Protein AF-A0A0F9CKY0-F1 (afdb_monomer)

Organism: NCBI:txid412755

Secondary structure (DSSP, 8-state):
----TT-EEETTEEEP-STTEEEE------SSS---EEEEEEETT-HHHHHHTTTSTTTT-EEEEEEEEEPSSSTT-EEEEEEEEEEEEEEEEEE-SSSS-EEEEEEEPTTTGGGG------HHHHHHHSTT--TTTTHHHHHT--------

Structure (mmCIF, N/CA/C/O backbone):
data_AF-A0A0F9CKY0-F1
#
_entry.id   AF-A0A0F9CKY0-F1
#
loop_
_atom_site.group_PDB
_atom_site.id
_atom_site.type_symbol
_atom_site.label_atom_id
_atom_site.label_alt_id
_atom_site.label_comp_id
_atom_site.label_asym_id
_atom_site.label_entity_id
_atom_site.label_seq_id
_atom_site.pdbx_PDB_ins_code
_atom_site.Cartn_x
_atom_site.Cartn_y
_atom_site.Cartn_z
_atom_site.occupancy
_atom_site.B_iso_or_equiv
_atom_site.auth_seq_id
_atom_site.auth_comp_id
_atom_site.auth_asym_id
_atom_site.auth_atom_id
_atom_site.pdbx_PDB_model_num
ATOM 1 N N . GLY A 1 1 ? 18.659 -15.506 -10.863 1.00 40.28 1 GLY A N 1
ATOM 2 C CA . GLY A 1 1 ? 18.272 -15.251 -12.260 1.00 40.28 1 GLY A CA 1
ATOM 3 C C . GLY A 1 1 ? 19.092 -14.075 -12.704 1.00 40.28 1 GLY A C 1
ATOM 4 O O . GLY A 1 1 ? 19.330 -13.220 -11.867 1.00 40.28 1 GLY A O 1
ATOM 5 N N . ASP A 1 2 ? 19.612 -14.133 -13.920 1.00 43.25 2 ASP A N 1
ATOM 6 C CA . ASP A 1 2 ? 20.544 -13.162 -14.500 1.00 43.25 2 ASP A CA 1
ATOM 7 C C . ASP A 1 2 ? 20.012 -11.727 -14.338 1.00 43.25 2 ASP A C 1
ATOM 9 O O . ASP A 1 2 ? 18.900 -11.450 -14.783 1.00 43.25 2 ASP A O 1
ATOM 13 N N . LEU A 1 3 ? 20.757 -10.875 -13.627 1.00 45.19 3 LEU A N 1
ATOM 14 C CA . LEU A 1 3 ? 20.408 -9.468 -13.428 1.00 45.19 3 LEU A CA 1
ATOM 15 C C . LEU A 1 3 ? 20.676 -8.745 -14.747 1.00 45.19 3 LEU A C 1
ATOM 17 O O . LEU A 1 3 ? 21.813 -8.685 -15.218 1.00 45.19 3 LEU A O 1
ATOM 21 N N . THR A 1 4 ? 19.625 -8.237 -15.370 1.00 54.00 4 THR A N 1
ATOM 22 C CA . THR A 1 4 ? 19.723 -7.405 -16.568 1.00 54.00 4 THR A CA 1
ATOM 23 C C . THR A 1 4 ? 20.107 -5.976 -16.180 1.00 54.00 4 THR A C 1
ATOM 25 O O . THR A 1 4 ? 19.994 -5.581 -15.024 1.00 54.00 4 THR A O 1
ATOM 28 N N . ALA A 1 5 ? 20.579 -5.173 -17.140 1.00 51.56 5 ALA A N 1
ATOM 29 C CA . ALA A 1 5 ? 21.034 -3.797 -16.893 1.00 51.56 5 ALA A CA 1
ATOM 30 C C . ALA A 1 5 ? 19.945 -2.851 -16.337 1.00 51.56 5 ALA A C 1
ATOM 32 O O . ALA A 1 5 ? 20.267 -1.743 -15.907 1.00 51.56 5 ALA A O 1
ATOM 33 N N . ASP A 1 6 ? 18.687 -3.293 -16.358 1.00 57.72 6 ASP A N 1
ATOM 34 C CA . ASP A 1 6 ? 17.525 -2.561 -15.865 1.00 57.72 6 ASP A CA 1
ATOM 35 C C . ASP A 1 6 ? 17.108 -3.002 -14.448 1.00 57.72 6 ASP A C 1
ATOM 37 O O . ASP A 1 6 ? 16.267 -2.354 -13.825 1.00 57.72 6 ASP A O 1
ATOM 41 N N . ASP A 1 7 ? 17.705 -4.069 -13.909 1.00 64.12 7 ASP A N 1
ATOM 42 C CA . ASP A 1 7 ? 17.428 -4.537 -12.553 1.0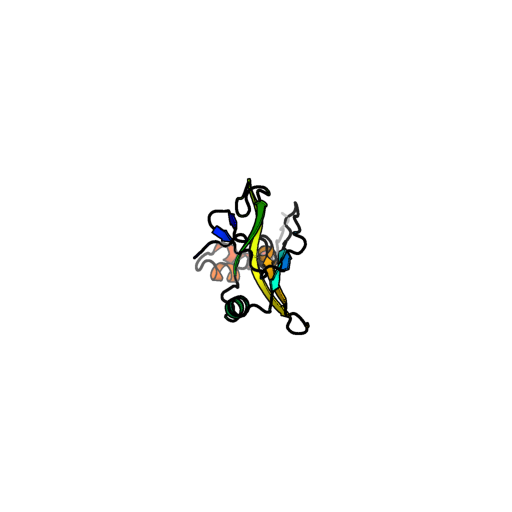0 64.12 7 ASP A CA 1
ATOM 43 C C . ASP A 1 7 ? 18.220 -3.720 -11.519 1.00 64.12 7 ASP A C 1
ATOM 45 O O . ASP A 1 7 ? 19.361 -3.309 -11.746 1.00 64.12 7 ASP A O 1
ATOM 49 N N . ALA A 1 8 ? 17.605 -3.476 -10.363 1.00 63.94 8 ALA A N 1
ATOM 50 C CA . ALA A 1 8 ? 18.223 -2.749 -9.260 1.00 63.94 8 ALA A CA 1
ATOM 51 C C . ALA A 1 8 ? 18.204 -3.594 -7.988 1.00 63.94 8 ALA A C 1
ATOM 53 O O . ALA A 1 8 ? 17.147 -4.064 -7.566 1.00 63.94 8 ALA A O 1
ATOM 54 N N . ASP A 1 9 ? 19.350 -3.734 -7.332 1.00 69.81 9 ASP A N 1
ATOM 55 C CA . ASP A 1 9 ? 19.400 -4.273 -5.979 1.00 69.81 9 ASP A CA 1
ATOM 56 C C . ASP A 1 9 ? 19.203 -3.115 -4.997 1.00 69.81 9 ASP A C 1
ATOM 58 O O . ASP A 1 9 ? 19.982 -2.177 -4.949 1.00 69.81 9 ASP A O 1
ATOM 62 N N . ALA A 1 10 ? 18.109 -3.121 -4.238 1.00 65.56 10 ALA A N 1
ATOM 63 C CA . ALA A 1 10 ? 17.822 -2.067 -3.269 1.00 65.56 10 ALA A CA 1
ATOM 64 C C . ALA A 1 10 ? 16.992 -2.608 -2.10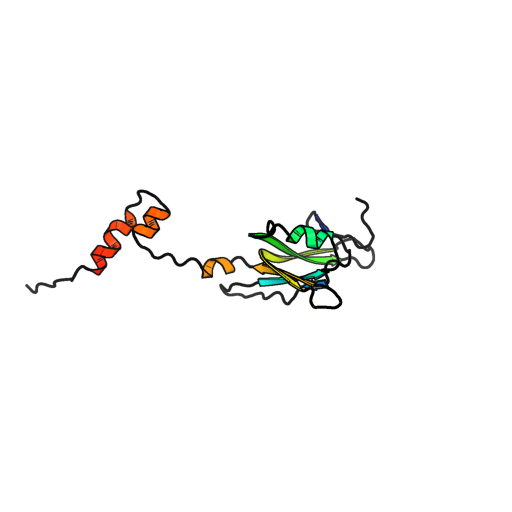5 1.00 65.56 10 ALA A C 1
ATOM 66 O O . ALA A 1 10 ? 16.087 -3.426 -2.280 1.00 65.56 10 ALA A O 1
ATOM 67 N N . ALA A 1 11 ? 17.279 -2.134 -0.887 1.00 68.56 11 ALA A N 1
ATOM 68 C CA . ALA A 1 11 ? 16.605 -2.584 0.337 1.00 68.56 11 ALA A CA 1
ATOM 69 C C . ALA A 1 11 ? 16.631 -4.122 0.524 1.00 68.56 11 ALA A C 1
ATOM 71 O O . ALA A 1 11 ? 15.645 -4.719 0.964 1.00 68.56 11 ALA A O 1
ATOM 72 N N . SER A 1 12 ? 17.759 -4.755 0.169 1.00 76.38 12 SER A N 1
ATOM 73 C CA . SER A 1 12 ? 17.962 -6.216 0.196 1.00 76.38 12 SER A CA 1
ATOM 74 C C . SER A 1 12 ? 16.972 -7.011 -0.668 1.00 76.38 12 SER A C 1
ATOM 76 O O . SER A 1 12 ? 16.695 -8.176 -0.384 1.00 76.38 12 SER A O 1
ATOM 78 N N . GLN A 1 13 ? 16.432 -6.381 -1.710 1.00 76.62 13 GLN A N 1
ATOM 79 C CA . GLN A 1 13 ? 15.566 -6.993 -2.711 1.00 76.62 13 GLN A CA 1
ATOM 80 C C . GLN A 1 13 ? 16.072 -6.643 -4.107 1.00 76.62 13 GLN A C 1
ATOM 82 O O . GLN A 1 13 ? 16.584 -5.547 -4.321 1.00 76.62 13 GLN A O 1
ATOM 87 N N . THR A 1 14 ? 15.882 -7.562 -5.048 1.00 78.12 14 THR A N 1
ATOM 88 C CA . THR A 1 14 ? 16.106 -7.306 -6.471 1.00 78.12 14 THR A CA 1
ATOM 89 C C . THR A 1 14 ? 14.805 -6.812 -7.088 1.00 78.12 14 THR A C 1
ATOM 91 O O . THR A 1 14 ? 13.772 -7.484 -7.017 1.00 78.12 14 THR A O 1
ATOM 94 N N . TRP A 1 15 ? 14.860 -5.632 -7.687 1.00 77.88 15 TRP A N 1
ATOM 95 C CA . TRP A 1 15 ? 13.755 -4.971 -8.360 1.00 77.88 15 TRP A CA 1
ATOM 96 C C . TRP A 1 15 ? 13.930 -5.135 -9.855 1.00 77.88 15 TRP A C 1
ATOM 98 O O . TRP A 1 15 ? 14.979 -4.787 -10.389 1.00 77.88 15 TRP A O 1
ATOM 108 N N . SER A 1 16 ? 12.899 -5.653 -10.518 1.00 77.88 16 SER A N 1
ATOM 109 C CA . SER A 1 16 ? 12.933 -5.778 -11.968 1.00 77.88 16 SER A CA 1
ATOM 110 C C . SER A 1 16 ? 12.589 -4.453 -12.636 1.00 77.88 16 SER A C 1
ATOM 112 O O . SER A 1 16 ? 11.556 -3.856 -12.318 1.00 77.88 16 SER A O 1
ATOM 114 N N . GLY A 1 17 ? 13.439 -4.023 -13.567 1.00 70.75 17 GLY A N 1
ATOM 115 C CA . GLY A 1 17 ? 13.204 -2.853 -14.417 1.00 70.75 17 GLY A CA 1
ATOM 116 C C . GLY A 1 17 ? 12.296 -3.119 -15.615 1.00 70.75 17 GLY A C 1
ATOM 117 O O . GLY A 1 17 ? 12.107 -2.227 -16.444 1.00 70.75 17 GLY A O 1
ATOM 118 N N . ASP A 1 18 ? 11.716 -4.319 -15.721 1.00 69.69 18 ASP A N 1
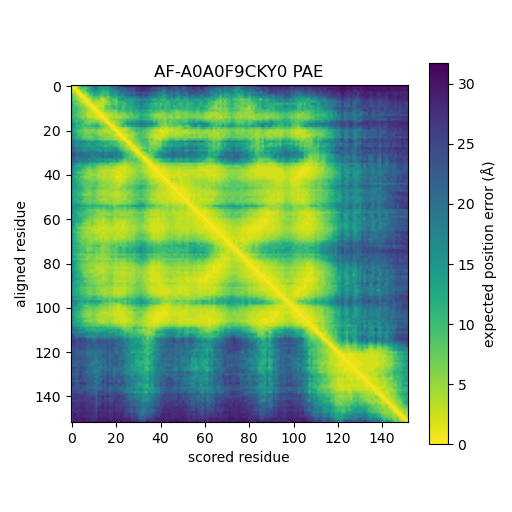ATOM 119 C CA . ASP A 1 18 ? 10.733 -4.622 -16.754 1.00 69.69 18 ASP A CA 1
ATOM 120 C C . ASP A 1 18 ? 9.592 -3.597 -16.693 1.00 69.69 18 ASP A C 1
ATOM 122 O O . ASP A 1 18 ? 9.151 -3.209 -15.608 1.00 69.69 18 ASP A O 1
ATOM 126 N N . ALA A 1 19 ? 9.083 -3.175 -17.861 1.00 65.75 19 ALA A N 1
ATOM 127 C CA . ALA A 1 19 ? 8.066 -2.125 -18.073 1.00 65.75 19 ALA A CA 1
ATOM 128 C C . ALA A 1 19 ? 6.660 -2.430 -17.490 1.00 65.75 19 ALA A C 1
ATOM 130 O O . ALA A 1 19 ? 5.619 -2.044 -18.024 1.00 65.75 19 ALA A O 1
ATOM 131 N N . ARG A 1 20 ? 6.634 -3.167 -16.388 1.00 82.00 20 ARG A N 1
ATOM 132 C CA . ARG A 1 20 ? 5.521 -3.519 -15.525 1.00 82.00 20 ARG A CA 1
ATOM 133 C C . ARG A 1 20 ? 5.057 -2.350 -14.676 1.00 82.00 20 ARG A C 1
ATOM 135 O O . ARG A 1 20 ? 3.858 -2.243 -14.462 1.00 82.00 20 ARG A O 1
ATOM 142 N N . LEU A 1 21 ? 5.961 -1.489 -14.208 1.00 85.19 21 LEU A N 1
ATOM 143 C CA . LEU A 1 21 ? 5.602 -0.275 -13.475 1.00 85.19 21 LEU A CA 1
ATOM 144 C C . LEU A 1 21 ? 5.377 0.873 -14.463 1.00 85.19 21 LEU A C 1
ATOM 146 O O . LEU A 1 21 ? 6.303 1.310 -15.138 1.00 85.19 21 LEU A O 1
ATOM 150 N N . LEU A 1 22 ? 4.144 1.371 -14.535 1.00 86.69 22 LEU A N 1
ATOM 151 C CA . LEU A 1 22 ? 3.772 2.491 -15.403 1.00 86.69 22 LEU A CA 1
ATOM 152 C C . LEU A 1 22 ? 3.816 3.831 -14.670 1.00 86.69 22 LEU A C 1
ATOM 154 O O . LEU A 1 22 ? 4.020 4.874 -15.289 1.00 86.69 22 LEU A O 1
ATOM 158 N N . GLY A 1 23 ? 3.628 3.813 -13.353 1.00 85.12 23 GLY A N 1
ATOM 159 C CA . GLY A 1 23 ? 3.731 5.009 -12.538 1.00 85.12 23 GLY A CA 1
ATOM 160 C C . GLY A 1 23 ? 3.287 4.795 -11.103 1.00 85.12 23 GLY A C 1
ATOM 161 O O . GLY A 1 23 ? 2.726 3.764 -10.737 1.00 85.12 23 GLY A O 1
ATOM 162 N N . VAL A 1 24 ? 3.532 5.815 -10.294 1.00 83.62 24 VAL A N 1
ATOM 163 C CA . VAL A 1 24 ? 3.004 5.940 -8.940 1.00 83.62 24 VAL A CA 1
ATOM 164 C C . VAL A 1 24 ? 2.294 7.285 -8.898 1.00 83.62 24 VAL A C 1
ATOM 166 O O . VAL A 1 24 ? 2.877 8.301 -9.282 1.00 83.62 24 VAL A O 1
ATOM 169 N N . ASP A 1 25 ? 1.022 7.283 -8.513 1.00 81.62 25 ASP A N 1
ATOM 170 C CA . ASP A 1 25 ? 0.264 8.517 -8.332 1.00 81.62 25 ASP A CA 1
ATOM 171 C C . ASP A 1 25 ? 0.748 9.262 -7.079 1.00 81.62 25 ASP A C 1
ATOM 173 O O . ASP A 1 25 ? 1.529 8.743 -6.276 1.00 81.62 25 ASP A O 1
ATOM 177 N N . ARG A 1 26 ? 0.308 10.510 -6.914 1.00 65.19 26 ARG A N 1
ATOM 178 C CA . ARG A 1 26 ? 0.797 11.408 -5.872 1.00 65.19 26 ARG A CA 1
ATOM 179 C C . ARG A 1 26 ? 0.698 10.762 -4.489 1.00 65.19 26 ARG A C 1
ATOM 181 O O . ARG A 1 26 ? -0.381 10.461 -3.989 1.00 65.19 26 ARG A O 1
ATOM 188 N N . LEU A 1 27 ? 1.855 10.607 -3.856 1.00 69.44 27 LEU A N 1
ATOM 189 C CA . LEU A 1 27 ? 1.971 10.125 -2.488 1.00 69.44 27 LEU A CA 1
ATOM 190 C C . LEU A 1 27 ? 1.611 11.281 -1.552 1.00 69.44 27 LEU A C 1
ATOM 192 O O . LEU A 1 27 ? 2.381 12.228 -1.391 1.00 69.44 27 LEU A O 1
ATOM 196 N N . GLU A 1 28 ? 0.405 11.243 -0.990 1.00 64.62 28 GLU A N 1
ATOM 197 C CA . GLU A 1 28 ? -0.039 12.250 -0.029 1.00 64.62 28 GLU A CA 1
ATOM 198 C C . GLU A 1 28 ? 0.563 11.969 1.351 1.00 64.62 28 GLU A C 1
ATOM 200 O O . GLU A 1 28 ? 0.177 11.026 2.043 1.00 64.62 28 GLU A O 1
ATOM 205 N N . GLU A 1 29 ? 1.499 12.818 1.774 1.00 59.09 29 GLU A N 1
ATOM 206 C CA . GLU A 1 29 ? 2.027 12.827 3.135 1.00 59.09 29 GLU A CA 1
ATOM 207 C C . GLU A 1 29 ? 1.277 13.884 3.955 1.00 59.09 29 GLU A C 1
ATOM 209 O O . GLU A 1 29 ? 1.231 15.064 3.603 1.00 59.09 29 GLU A O 1
ATOM 214 N N . THR A 1 30 ? 0.626 13.465 5.041 1.00 62.12 30 THR A N 1
ATOM 215 C CA . THR A 1 30 ? -0.139 14.360 5.917 1.00 62.12 30 THR A CA 1
ATOM 216 C C . THR A 1 30 ? 0.425 14.309 7.332 1.00 62.12 30 THR A C 1
ATOM 218 O O . THR A 1 30 ? 0.616 13.238 7.893 1.00 62.12 30 THR A O 1
ATOM 221 N N . ILE A 1 31 ? 0.632 15.481 7.938 1.00 58.62 31 ILE A N 1
ATOM 222 C CA . ILE A 1 31 ? 1.180 15.647 9.302 1.00 58.62 31 ILE A CA 1
ATOM 223 C C . ILE A 1 31 ? 0.117 15.347 10.393 1.00 58.62 31 ILE A C 1
ATOM 225 O O . ILE A 1 31 ? 0.401 15.337 11.587 1.00 58.62 31 ILE A O 1
ATOM 229 N N . GLY A 1 32 ? -1.135 15.089 10.001 1.00 59.97 32 GLY A N 1
ATOM 230 C CA . GLY A 1 32 ? -2.247 14.748 10.895 1.00 59.97 32 GLY A CA 1
ATOM 231 C C . GLY A 1 32 ? -2.689 13.286 10.797 1.00 59.97 32 GLY A C 1
ATOM 232 O O . GLY A 1 32 ? -2.377 12.593 9.835 1.00 59.97 32 GLY A O 1
ATOM 233 N N . VAL A 1 33 ? -3.490 12.836 11.771 1.00 61.31 33 VAL A N 1
ATOM 234 C CA . VAL A 1 33 ? -4.165 11.525 11.756 1.00 61.31 33 VAL A CA 1
ATOM 235 C C . VAL A 1 33 ? -5.218 11.519 10.644 1.00 61.31 33 VAL A C 1
ATOM 237 O O . VAL A 1 33 ? -6.392 11.820 10.860 1.00 61.31 33 VAL A O 1
ATOM 240 N N . ARG A 1 34 ? -4.784 11.239 9.418 1.00 64.25 34 ARG A N 1
ATOM 241 C CA . ARG A 1 34 ? -5.640 11.033 8.253 1.00 64.25 34 ARG A CA 1
ATOM 242 C C . ARG A 1 34 ? -5.224 9.752 7.562 1.00 64.25 34 ARG A C 1
ATOM 244 O O . ARG A 1 34 ? -4.046 9.421 7.492 1.00 64.25 34 ARG A O 1
ATOM 251 N N . ALA A 1 35 ? -6.215 9.040 7.050 1.00 67.88 35 ALA A N 1
ATOM 252 C CA . ALA A 1 35 ? -5.959 7.920 6.173 1.00 67.88 35 ALA A CA 1
ATOM 253 C C . ALA A 1 35 ? -5.382 8.441 4.857 1.00 67.88 35 ALA A C 1
ATOM 255 O O . ALA A 1 35 ? -6.054 9.181 4.140 1.00 67.88 35 ALA A O 1
ATOM 256 N N . THR A 1 36 ? -4.145 8.058 4.581 1.00 83.00 36 THR A N 1
ATOM 257 C CA . THR A 1 36 ? -3.461 8.289 3.314 1.00 83.00 36 THR A CA 1
ATOM 258 C C . THR A 1 36 ? -3.492 7.009 2.487 1.00 83.00 36 THR A C 1
ATOM 260 O O . THR A 1 36 ? -3.673 5.909 3.021 1.00 83.00 36 THR A O 1
ATOM 263 N N . SER A 1 37 ? -3.318 7.145 1.179 1.00 85.56 37 SER A N 1
ATOM 264 C CA . SER A 1 37 ? -3.174 6.015 0.269 1.00 85.56 37 SER A CA 1
ATOM 265 C C . SER A 1 37 ? -2.145 6.330 -0.802 1.00 85.56 37 SER A C 1
ATOM 267 O O . SER A 1 37 ? -1.963 7.488 -1.173 1.00 85.56 37 SER A O 1
ATOM 269 N N . ALA A 1 38 ? -1.505 5.288 -1.311 1.00 88.25 38 ALA A N 1
ATOM 270 C CA . ALA A 1 38 ? -0.667 5.345 -2.495 1.00 88.25 38 ALA A CA 1
ATOM 271 C C . ALA A 1 38 ? -1.318 4.525 -3.606 1.00 88.25 38 ALA A C 1
ATOM 273 O O . ALA A 1 38 ? -1.747 3.398 -3.355 1.00 88.25 38 ALA A O 1
ATOM 274 N N . THR A 1 39 ? -1.355 5.063 -4.824 1.00 90.50 39 THR A N 1
ATOM 275 C CA . THR A 1 39 ? -1.828 4.329 -6.002 1.00 90.50 39 THR A CA 1
ATOM 276 C C . THR A 1 39 ? -0.646 4.006 -6.904 1.00 90.50 39 THR A C 1
ATOM 278 O O . THR A 1 39 ? 0.100 4.896 -7.304 1.00 90.50 39 THR A O 1
ATOM 281 N N . VAL A 1 40 ? -0.471 2.729 -7.222 1.00 90.69 40 VAL A N 1
ATOM 282 C CA . VAL A 1 40 ? 0.557 2.224 -8.133 1.00 90.69 40 VAL A CA 1
ATOM 283 C C . VAL A 1 40 ? -0.127 1.748 -9.407 1.00 90.69 40 VAL A C 1
ATOM 285 O O . VAL A 1 40 ? -1.109 1.010 -9.358 1.00 90.69 40 VAL A O 1
ATOM 288 N N . LEU A 1 41 ? 0.395 2.185 -10.547 1.00 90.94 41 LEU A N 1
ATOM 289 C CA . LEU A 1 41 ? -0.097 1.848 -11.873 1.00 90.94 41 LEU A CA 1
ATOM 290 C C . LEU A 1 41 ? 0.836 0.818 -12.497 1.00 90.94 41 LEU A C 1
ATOM 292 O O . LEU A 1 41 ? 2.022 1.085 -12.699 1.00 90.94 41 LEU A O 1
ATOM 296 N N . LEU A 1 42 ? 0.292 -0.351 -12.810 1.00 90.44 42 LEU A N 1
ATOM 297 C CA . LEU A 1 42 ? 1.012 -1.464 -13.405 1.00 90.44 42 LEU A CA 1
ATOM 298 C C . LEU A 1 42 ? 0.463 -1.797 -14.793 1.00 90.44 42 LEU A C 1
ATOM 300 O O . LEU A 1 42 ? -0.710 -1.573 -15.098 1.00 90.44 42 LEU A O 1
ATOM 304 N N . SER A 1 43 ? 1.313 -2.364 -15.643 1.00 89.81 43 SER A N 1
ATOM 305 C CA . SER A 1 43 ? 0.915 -2.812 -16.973 1.00 89.81 43 SER A CA 1
ATOM 306 C C . SER A 1 43 ? -0.028 -4.009 -16.888 1.00 89.81 43 SER A C 1
ATOM 308 O O . SER A 1 43 ? 0.339 -5.069 -16.383 1.00 89.81 43 SER A O 1
ATOM 310 N N . GLY A 1 44 ? -1.231 -3.862 -17.443 1.00 87.00 44 GLY A N 1
ATOM 311 C CA . GLY A 1 44 ? -2.206 -4.945 -17.543 1.00 87.00 44 GLY A CA 1
ATOM 312 C C . GLY A 1 44 ? -1.962 -5.895 -18.718 1.00 87.00 44 GLY A C 1
ATOM 313 O O . GLY A 1 44 ? -2.726 -6.841 -18.887 1.00 87.00 44 GLY A O 1
ATOM 314 N N . THR A 1 45 ? -0.929 -5.673 -19.542 1.00 88.25 45 THR A N 1
ATOM 315 C CA . THR A 1 45 ? -0.552 -6.612 -20.617 1.00 88.25 45 THR A CA 1
ATOM 316 C C . THR A 1 45 ? 0.297 -7.778 -20.113 1.00 88.25 45 THR A C 1
ATOM 318 O O . THR A 1 45 ? 0.459 -8.764 -20.829 1.00 88.25 45 THR A O 1
ATOM 321 N N . ASP A 1 46 ? 0.866 -7.677 -18.909 1.00 85.50 46 ASP A N 1
ATOM 322 C CA . ASP A 1 46 ? 1.705 -8.726 -18.332 1.00 85.50 46 ASP A CA 1
ATOM 323 C C . ASP A 1 46 ? 0.843 -9.846 -17.723 1.00 85.50 46 ASP A C 1
ATOM 325 O O . ASP A 1 46 ? 0.098 -9.645 -16.760 1.00 85.50 46 ASP A O 1
ATOM 329 N N . ALA A 1 47 ? 0.950 -11.050 -18.289 1.00 85.00 47 ALA A N 1
ATOM 330 C CA . ALA A 1 47 ? 0.173 -12.210 -17.858 1.00 85.00 47 ALA A CA 1
ATOM 331 C C . ALA A 1 47 ? 0.540 -12.701 -16.445 1.00 85.00 47 ALA A C 1
ATOM 333 O O . ALA A 1 47 ? -0.322 -13.233 -15.747 1.00 85.00 47 ALA A O 1
ATOM 334 N N . THR A 1 48 ? 1.788 -12.500 -16.009 1.00 85.50 48 THR A N 1
ATOM 335 C CA . THR A 1 48 ? 2.265 -12.900 -14.676 1.00 85.50 48 THR A CA 1
ATOM 336 C C . THR A 1 48 ? 1.661 -11.998 -13.608 1.00 85.50 48 THR A C 1
ATOM 338 O O . THR A 1 48 ? 1.151 -12.491 -12.605 1.00 85.50 48 THR A O 1
ATOM 341 N N . LEU A 1 49 ? 1.659 -10.681 -13.846 1.00 83.56 49 LEU A N 1
ATOM 342 C CA . LEU A 1 49 ? 1.010 -9.727 -12.947 1.00 83.56 49 LEU A CA 1
ATOM 343 C C . LEU A 1 49 ? -0.491 -9.972 -12.864 1.00 83.56 49 LEU A C 1
ATOM 345 O O . LEU A 1 49 ? -1.031 -10.043 -11.767 1.00 83.56 49 LEU A O 1
ATOM 349 N N . ARG A 1 50 ? -1.165 -10.165 -14.003 1.00 85.25 50 ARG A N 1
ATOM 350 C CA . ARG A 1 50 ? -2.595 -10.498 -14.005 1.00 85.25 50 ARG A CA 1
ATOM 351 C C . ARG A 1 50 ? -2.888 -11.738 -13.171 1.00 85.25 50 ARG A C 1
ATOM 353 O O . ARG A 1 50 ? -3.814 -11.710 -12.370 1.00 85.25 50 ARG A O 1
ATOM 360 N N . ALA A 1 51 ? -2.097 -12.798 -13.344 1.00 86.81 51 ALA A N 1
ATOM 361 C CA . ALA A 1 51 ? -2.270 -14.029 -12.585 1.00 86.81 51 ALA A CA 1
ATOM 362 C C . ALA A 1 51 ? -2.107 -13.808 -11.074 1.00 86.81 51 ALA A C 1
ATOM 364 O O . ALA A 1 51 ? -2.892 -14.342 -10.299 1.00 86.81 51 ALA A O 1
ATOM 365 N N . ALA A 1 52 ? -1.157 -12.964 -10.658 1.00 85.69 52 ALA A N 1
ATOM 366 C CA . ALA A 1 52 ? -0.937 -12.636 -9.248 1.00 85.69 52 ALA A CA 1
ATOM 367 C C . ALA A 1 52 ? -2.125 -11.912 -8.581 1.00 85.69 52 ALA A C 1
ATOM 369 O O . ALA A 1 52 ? -2.263 -11.969 -7.361 1.00 85.69 52 ALA A O 1
ATOM 370 N N . PHE A 1 53 ? -2.987 -11.247 -9.359 1.00 85.88 53 PHE A N 1
ATOM 371 C CA . PHE A 1 53 ? -4.162 -10.537 -8.844 1.00 85.88 53 PHE A CA 1
ATOM 372 C C . PHE A 1 53 ? -5.485 -11.312 -8.990 1.00 85.88 53 PHE A C 1
ATOM 374 O O . PHE A 1 53 ? -6.516 -10.799 -8.561 1.00 85.88 53 PHE A O 1
ATOM 381 N N . LEU A 1 54 ? -5.480 -12.533 -9.548 1.00 85.31 54 LEU A N 1
ATOM 382 C CA . LEU A 1 54 ? -6.699 -13.337 -9.753 1.00 85.31 54 LEU A CA 1
ATOM 383 C C . LEU A 1 54 ? -7.308 -13.865 -8.450 1.00 85.31 54 LEU A C 1
ATOM 385 O O . LEU A 1 54 ? -8.526 -13.838 -8.296 1.00 85.31 54 LEU A O 1
ATOM 389 N N . ASP A 1 55 ? -6.469 -14.335 -7.528 1.00 85.19 55 ASP A N 1
ATOM 390 C CA . ASP A 1 55 ? -6.920 -15.127 -6.377 1.00 85.19 55 ASP A CA 1
ATOM 391 C C . ASP A 1 55 ? -7.134 -14.292 -5.101 1.00 85.19 55 ASP A C 1
ATOM 393 O O . ASP A 1 55 ? -7.285 -14.844 -4.019 1.00 85.19 55 ASP A O 1
ATOM 397 N N . ASP A 1 56 ? -7.166 -12.956 -5.202 1.00 82.88 56 ASP A N 1
ATOM 398 C CA . ASP A 1 56 ? -7.384 -12.023 -4.076 1.00 82.88 56 ASP A CA 1
ATOM 399 C C . ASP A 1 56 ? -6.403 -12.147 -2.880 1.00 82.88 56 ASP A C 1
ATOM 401 O O . ASP A 1 56 ? -6.491 -11.363 -1.932 1.00 82.88 56 ASP A O 1
ATOM 405 N N . ASP A 1 57 ? -5.409 -13.040 -2.944 1.00 86.44 57 ASP A N 1
ATOM 406 C CA . ASP A 1 57 ? -4.375 -13.280 -1.919 1.00 86.44 57 ASP A CA 1
ATOM 407 C C . ASP A 1 57 ? -3.512 -12.045 -1.606 1.00 86.44 57 ASP A C 1
ATOM 409 O O . ASP A 1 57 ? -2.845 -11.959 -0.569 1.00 86.44 57 ASP A O 1
ATOM 413 N N . TRP A 1 58 ? -3.534 -11.061 -2.503 1.00 87.31 58 TRP A N 1
ATOM 414 C CA . TRP A 1 58 ? -2.882 -9.770 -2.341 1.00 87.31 58 TRP A CA 1
ATOM 415 C C . TRP A 1 58 ? -3.553 -8.894 -1.268 1.00 87.31 58 TRP A C 1
ATOM 417 O O . TRP A 1 58 ? -2.901 -8.008 -0.714 1.00 87.31 58 TRP A O 1
ATOM 427 N N . LYS A 1 59 ? -4.830 -9.117 -0.931 1.00 89.00 59 LYS A N 1
ATOM 428 C CA . LYS A 1 59 ? -5.554 -8.290 0.049 1.00 89.00 59 LYS A CA 1
ATOM 429 C C . LYS A 1 59 ? -4.920 -8.386 1.434 1.00 89.00 59 LYS A C 1
ATOM 431 O O . LYS A 1 59 ? -4.648 -9.466 1.948 1.00 89.00 59 LYS A O 1
ATOM 436 N N . GLY A 1 60 ? -4.686 -7.233 2.059 1.00 86.94 60 GLY A N 1
ATOM 437 C CA . GLY A 1 60 ? -4.081 -7.137 3.389 1.00 86.94 60 GLY A CA 1
ATOM 438 C C . GLY A 1 60 ? -2.570 -7.394 3.432 1.00 86.94 60 GLY A C 1
ATOM 439 O O . GLY A 1 60 ? -1.963 -7.218 4.489 1.00 86.94 60 GLY A O 1
ATOM 440 N N . GLN A 1 61 ? -1.938 -7.754 2.310 1.00 89.69 61 GLN A N 1
ATOM 441 C CA . GLN A 1 61 ? -0.484 -7.899 2.241 1.00 89.69 61 GLN A CA 1
ATOM 442 C C . GLN A 1 61 ? 0.208 -6.542 2.385 1.00 89.69 61 GLN A C 1
ATOM 444 O O . GLN A 1 61 ? -0.337 -5.498 2.020 1.00 89.69 61 GLN A O 1
ATOM 449 N N . ALA A 1 62 ? 1.435 -6.541 2.904 1.00 89.81 62 ALA A N 1
ATOM 450 C CA . ALA A 1 62 ? 2.201 -5.312 3.072 1.00 89.81 62 ALA A CA 1
ATOM 451 C C . ALA A 1 62 ? 2.598 -4.715 1.708 1.00 89.81 62 ALA A C 1
ATOM 453 O O . ALA A 1 62 ? 3.291 -5.357 0.923 1.00 89.81 62 ALA A O 1
ATOM 454 N N . GLY A 1 63 ? 2.215 -3.463 1.461 1.00 89.12 63 GLY A N 1
ATOM 455 C CA . GLY A 1 63 ? 2.638 -2.677 0.303 1.00 89.12 63 GLY A CA 1
ATOM 456 C C . GLY A 1 63 ? 3.686 -1.639 0.702 1.00 89.12 63 GLY A C 1
ATOM 457 O O . GLY A 1 63 ? 3.535 -0.953 1.715 1.00 89.12 63 GLY A O 1
ATOM 458 N N . ARG A 1 64 ? 4.764 -1.520 -0.082 1.00 88.06 64 ARG A N 1
ATOM 459 C CA . ARG A 1 64 ? 5.851 -0.557 0.162 1.00 88.06 64 ARG A CA 1
ATOM 460 C C . ARG A 1 64 ? 6.261 0.113 -1.137 1.00 88.06 64 ARG A C 1
ATOM 462 O O . ARG A 1 64 ? 6.456 -0.570 -2.136 1.00 88.06 64 ARG A O 1
ATOM 469 N N . VAL A 1 65 ? 6.443 1.427 -1.093 1.00 87.69 65 VAL A N 1
ATOM 470 C CA . VAL A 1 65 ? 6.987 2.209 -2.205 1.00 87.69 65 VAL A CA 1
ATOM 471 C C . VAL A 1 65 ? 8.343 2.746 -1.782 1.00 87.69 65 VAL A C 1
ATOM 473 O O . VAL A 1 65 ? 8.458 3.434 -0.765 1.00 87.69 65 VAL A O 1
ATOM 476 N N . TRP A 1 66 ? 9.360 2.424 -2.571 1.00 87.19 66 TRP A N 1
ATOM 477 C CA . TRP A 1 66 ? 10.729 2.877 -2.372 1.00 87.19 66 TRP A CA 1
ATOM 478 C C . TRP A 1 66 ? 11.135 3.798 -3.513 1.00 87.19 66 TRP A C 1
ATOM 480 O O . TRP A 1 66 ? 10.722 3.606 -4.654 1.00 87.19 66 TRP A O 1
ATOM 490 N N . ILE A 1 67 ? 11.959 4.789 -3.195 1.00 85.44 67 ILE A N 1
ATOM 491 C CA . ILE A 1 67 ? 12.642 5.627 -4.174 1.00 85.44 67 ILE A CA 1
ATOM 492 C C . ILE A 1 67 ? 14.131 5.348 -4.013 1.00 85.44 67 ILE A C 1
ATOM 494 O O . ILE A 1 67 ? 14.688 5.531 -2.929 1.00 85.44 67 ILE A O 1
ATOM 498 N N . ALA A 1 68 ? 14.762 4.890 -5.089 1.00 85.62 68 ALA A N 1
ATOM 499 C CA . ALA A 1 68 ? 16.198 4.669 -5.151 1.00 85.62 68 ALA A CA 1
ATOM 500 C C . ALA A 1 68 ? 16.861 5.774 -5.980 1.00 85.62 68 ALA A C 1
ATOM 502 O O . ALA A 1 68 ? 16.376 6.153 -7.047 1.00 85.62 68 ALA A O 1
ATOM 503 N N . LEU A 1 69 ? 17.976 6.297 -5.477 1.00 85.12 69 LEU A N 1
ATOM 504 C CA . LEU A 1 69 ? 18.898 7.119 -6.243 1.00 85.12 69 LEU A CA 1
ATOM 505 C C . LEU A 1 69 ? 19.883 6.177 -6.930 1.00 85.12 69 LEU A C 1
ATOM 507 O O . LEU A 1 69 ? 20.616 5.472 -6.247 1.00 85.12 69 LEU A O 1
ATOM 511 N N . MET A 1 70 ? 19.910 6.178 -8.258 1.00 82.62 70 MET A N 1
ATOM 512 C CA . MET A 1 70 ? 20.775 5.292 -9.042 1.00 82.62 70 MET A CA 1
ATOM 513 C C . MET A 1 70 ? 22.040 6.022 -9.497 1.00 82.62 70 MET A C 1
ATOM 515 O O . MET A 1 70 ? 21.991 7.216 -9.816 1.00 82.62 70 MET A O 1
ATOM 519 N N . ASP A 1 71 ? 23.166 5.312 -9.554 1.00 81.88 71 ASP A N 1
ATOM 520 C CA . ASP A 1 71 ? 24.383 5.830 -10.169 1.00 81.88 71 ASP A CA 1
ATOM 521 C C . ASP A 1 71 ? 24.222 5.865 -11.692 1.00 81.88 71 ASP A C 1
ATOM 523 O O . ASP A 1 71 ? 23.994 4.855 -12.355 1.00 81.88 71 ASP A O 1
ATOM 527 N N . ARG A 1 72 ? 24.379 7.056 -12.272 1.00 80.56 72 ARG A N 1
ATOM 528 C CA . ARG A 1 72 ? 24.341 7.231 -13.725 1.00 80.56 72 ARG A CA 1
ATOM 529 C C . ARG A 1 72 ? 25.576 6.640 -14.410 1.00 80.56 72 ARG A C 1
ATOM 531 O O . ARG A 1 72 ? 25.488 6.278 -15.582 1.00 80.56 72 ARG A O 1
ATOM 538 N N . ALA A 1 73 ? 26.724 6.609 -13.733 1.00 83.62 73 ALA A N 1
ATOM 539 C CA . ALA A 1 73 ? 27.961 6.072 -14.296 1.00 83.62 73 ALA A CA 1
ATOM 540 C C . ALA A 1 73 ? 27.981 4.535 -14.294 1.00 83.62 73 ALA A C 1
ATOM 542 O O . ALA A 1 73 ? 28.627 3.941 -15.158 1.00 83.62 73 ALA A O 1
ATOM 543 N N . SER A 1 74 ? 27.236 3.919 -13.373 1.00 78.81 74 SER A N 1
ATOM 544 C CA . SER A 1 74 ? 27.172 2.472 -13.163 1.00 78.81 74 SER A CA 1
ATOM 545 C C . SER A 1 74 ? 25.702 2.018 -13.112 1.00 78.81 74 SER A C 1
ATOM 547 O O . SER A 1 74 ? 25.136 1.900 -12.023 1.00 78.81 74 SER A O 1
ATOM 549 N N . PRO A 1 75 ? 25.050 1.791 -14.273 1.00 70.06 75 PRO A N 1
ATOM 550 C CA . PRO A 1 75 ? 23.669 1.309 -14.324 1.00 70.06 75 PRO A CA 1
ATOM 551 C C . PRO A 1 75 ? 23.473 0.056 -13.456 1.00 70.06 75 PRO A C 1
ATOM 553 O O . PRO A 1 75 ? 24.327 -0.828 -13.451 1.00 70.06 75 PRO A O 1
ATOM 556 N N . GLY A 1 76 ? 22.376 0.013 -12.696 1.00 69.69 76 GLY A N 1
ATOM 557 C CA . GLY A 1 76 ? 22.070 -1.064 -11.743 1.00 69.69 76 GLY A CA 1
ATOM 558 C C . GLY A 1 76 ? 22.657 -0.881 -10.337 1.00 69.69 76 GLY A C 1
ATOM 559 O O . GLY A 1 76 ? 22.283 -1.618 -9.433 1.00 69.69 76 GLY A O 1
ATOM 560 N N . THR A 1 77 ? 23.531 0.111 -10.114 1.00 75.75 77 THR A N 1
ATOM 561 C CA . THR A 1 77 ? 24.058 0.432 -8.774 1.00 75.75 77 THR A CA 1
ATOM 562 C C . THR A 1 77 ? 23.245 1.540 -8.111 1.00 75.75 77 THR A C 1
ATOM 564 O O . THR A 1 77 ? 23.057 2.615 -8.688 1.00 75.75 77 THR A O 1
ATOM 567 N N . GLU A 1 78 ? 22.797 1.320 -6.879 1.00 78.44 78 GLU A N 1
ATOM 568 C CA . GLU A 1 78 ? 22.122 2.316 -6.058 1.00 78.44 78 GLU A CA 1
ATOM 569 C C . GLU A 1 78 ? 23.114 3.135 -5.209 1.00 78.44 78 GLU A C 1
ATOM 571 O O . GLU A 1 78 ? 24.035 2.624 -4.579 1.00 78.44 78 GLU A O 1
ATOM 576 N N . LEU A 1 79 ? 22.915 4.451 -5.170 1.00 83.44 79 LEU A N 1
ATOM 577 C CA . LEU A 1 79 ? 23.639 5.393 -4.309 1.00 83.44 79 LEU A CA 1
ATOM 578 C C . LEU A 1 79 ? 22.918 5.622 -2.973 1.00 83.44 79 LEU A C 1
ATOM 580 O O . LEU A 1 79 ? 23.505 6.134 -2.020 1.00 83.44 79 LEU A O 1
ATOM 584 N N . GLY A 1 80 ? 21.631 5.280 -2.909 1.00 83.38 80 GLY A N 1
ATOM 585 C CA . GLY A 1 80 ? 20.816 5.384 -1.707 1.00 83.38 80 GLY A CA 1
ATOM 586 C C . GLY A 1 80 ? 19.365 5.009 -1.972 1.00 83.38 80 GLY A C 1
ATOM 587 O O . GLY A 1 80 ? 18.868 5.154 -3.085 1.00 83.38 80 GLY A O 1
ATOM 588 N N . VAL A 1 81 ? 18.671 4.549 -0.933 1.00 85.38 81 VAL A N 1
ATOM 589 C CA . VAL A 1 81 ? 17.265 4.148 -1.014 1.00 85.38 81 VAL A CA 1
ATOM 590 C C . VAL A 1 81 ? 16.486 4.734 0.157 1.00 85.38 81 VAL A C 1
ATOM 592 O O . VAL A 1 81 ? 16.944 4.706 1.300 1.00 85.38 81 VAL A O 1
ATOM 595 N N . ILE A 1 82 ? 15.302 5.272 -0.124 1.00 87.31 82 ILE A N 1
ATOM 596 C CA . ILE A 1 82 ? 14.374 5.780 0.887 1.00 87.31 82 ILE A CA 1
ATOM 597 C C . ILE A 1 82 ? 13.007 5.123 0.715 1.00 87.31 82 ILE A C 1
ATOM 599 O O . ILE A 1 82 ? 12.535 4.910 -0.402 1.00 87.31 82 ILE A O 1
ATOM 603 N N . MET A 1 83 ? 12.364 4.781 1.830 1.00 87.81 83 MET A N 1
ATOM 604 C CA . MET A 1 83 ? 10.981 4.313 1.816 1.00 87.81 83 MET A CA 1
ATOM 605 C C . MET A 1 83 ? 10.068 5.534 1.787 1.00 87.81 83 MET A C 1
ATOM 607 O O . MET A 1 83 ? 10.051 6.304 2.743 1.00 87.81 83 MET A O 1
ATOM 611 N N . GLN A 1 84 ? 9.313 5.702 0.706 1.00 86.44 84 GLN A N 1
ATOM 612 C CA . GLN A 1 84 ? 8.406 6.836 0.552 1.00 86.44 84 GLN A CA 1
ATOM 613 C C . GLN A 1 84 ? 6.997 6.526 1.068 1.00 86.44 84 GLN A C 1
ATOM 615 O O . GLN A 1 84 ? 6.295 7.429 1.515 1.00 86.44 84 GLN A O 1
ATOM 620 N N . PHE A 1 85 ? 6.569 5.260 1.011 1.00 86.94 85 PHE A N 1
ATOM 621 C CA . PHE A 1 85 ? 5.257 4.852 1.510 1.00 86.94 85 PHE A CA 1
ATOM 622 C C . PHE A 1 85 ? 5.264 3.421 2.053 1.00 86.94 85 PHE A C 1
ATOM 624 O O . PHE A 1 85 ? 5.947 2.543 1.522 1.00 86.94 85 PHE A O 1
ATOM 631 N N . TYR A 1 86 ? 4.453 3.183 3.082 1.00 88.44 86 TYR A N 1
ATOM 632 C CA . TYR A 1 86 ? 4.209 1.872 3.675 1.00 88.44 86 TYR A CA 1
ATOM 633 C C . TYR A 1 86 ? 2.740 1.744 4.075 1.00 88.44 86 TYR A C 1
ATOM 635 O O . TYR A 1 86 ? 2.166 2.662 4.666 1.00 88.44 86 TYR A O 1
ATOM 643 N N . GLY A 1 87 ? 2.150 0.585 3.804 1.00 88.88 87 GLY A N 1
ATOM 644 C CA . GLY A 1 87 ? 0.775 0.290 4.170 1.00 88.88 87 GLY A CA 1
ATOM 645 C C . GLY A 1 87 ? 0.377 -1.145 3.849 1.00 88.88 87 GLY A C 1
ATOM 646 O O . GLY A 1 87 ? 1.227 -2.022 3.696 1.00 88.88 87 GLY A O 1
ATOM 647 N N . THR A 1 88 ? -0.924 -1.378 3.731 1.00 91.19 88 THR A N 1
ATOM 648 C CA . THR A 1 88 ? -1.510 -2.663 3.330 1.00 91.19 88 THR A CA 1
ATOM 649 C C . THR A 1 88 ? -2.213 -2.519 1.988 1.00 91.19 88 THR A C 1
ATOM 651 O O . THR A 1 88 ? -2.897 -1.524 1.759 1.00 91.19 88 THR A O 1
ATOM 654 N N . MET A 1 89 ? -2.065 -3.496 1.098 1.00 90.88 89 MET A N 1
ATOM 655 C CA . MET A 1 89 ? -2.829 -3.544 -0.147 1.00 90.88 89 MET A CA 1
ATOM 656 C C . MET A 1 89 ? -4.320 -3.706 0.163 1.00 90.88 89 MET A C 1
ATOM 658 O O . MET A 1 89 ? -4.701 -4.586 0.937 1.00 90.88 89 MET A O 1
ATOM 662 N N . ASP A 1 90 ? -5.143 -2.834 -0.415 1.00 88.12 90 ASP A N 1
ATOM 663 C CA . ASP A 1 90 ? -6.565 -2.695 -0.071 1.00 88.12 90 ASP A CA 1
ATOM 664 C C . ASP A 1 90 ? -7.469 -2.945 -1.282 1.00 88.12 90 ASP A C 1
ATOM 666 O O . ASP A 1 90 ? -8.351 -3.803 -1.254 1.00 88.12 90 ASP A O 1
ATOM 670 N N . PHE A 1 91 ? -7.186 -2.264 -2.394 1.00 89.44 91 PHE A N 1
ATOM 671 C CA . PHE A 1 91 ? -7.994 -2.344 -3.605 1.00 89.44 91 PHE A CA 1
ATOM 672 C C . PHE A 1 91 ? -7.123 -2.519 -4.849 1.00 89.44 91 PHE A C 1
ATOM 674 O O . PHE A 1 91 ? -6.071 -1.892 -4.961 1.00 89.44 91 PHE A O 1
ATOM 681 N N . VAL A 1 92 ? -7.572 -3.359 -5.781 1.00 92.00 92 VAL A N 1
ATOM 682 C CA . VAL A 1 92 ? -6.957 -3.543 -7.098 1.00 92.00 92 VAL A CA 1
ATOM 683 C C . VAL A 1 92 ? -8.057 -3.513 -8.148 1.00 92.00 92 VAL A C 1
ATOM 685 O O . VAL A 1 92 ? -9.073 -4.192 -8.007 1.00 92.00 92 VAL A O 1
ATOM 688 N N . GLU A 1 93 ? -7.842 -2.735 -9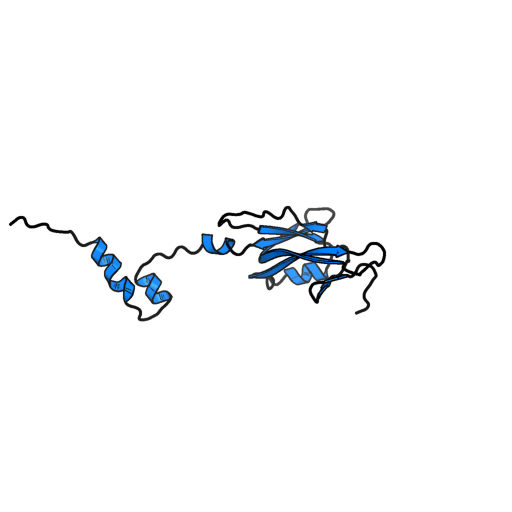.202 1.00 91.06 93 GLU A N 1
ATOM 689 C CA . GLU A 1 93 ? -8.739 -2.623 -10.348 1.00 91.06 93 GLU A CA 1
ATOM 690 C C . GLU A 1 93 ? -7.988 -2.967 -11.632 1.00 91.06 93 GLU A C 1
ATOM 692 O O . GLU A 1 93 ? -6.916 -2.424 -11.901 1.00 91.06 93 GLU A O 1
ATOM 697 N N . LEU A 1 94 ? -8.559 -3.871 -12.427 1.00 90.50 94 LEU A N 1
ATOM 698 C CA . LEU A 1 94 ? -8.075 -4.194 -13.764 1.00 90.50 94 LEU A CA 1
ATOM 699 C C . LEU A 1 94 ? -8.969 -3.490 -14.793 1.00 90.50 94 LEU A C 1
ATOM 701 O O . LEU A 1 94 ? -10.110 -3.894 -15.012 1.00 90.50 94 LEU A O 1
ATOM 705 N N . ASP A 1 95 ? -8.441 -2.450 -15.433 1.00 90.38 95 ASP A N 1
ATOM 706 C CA . ASP A 1 95 ? -9.111 -1.724 -16.511 1.00 90.38 95 ASP A CA 1
ATOM 707 C C . ASP A 1 95 ? -8.695 -2.306 -17.869 1.00 90.38 95 ASP A C 1
ATOM 709 O O . ASP A 1 95 ? -7.610 -2.032 -18.390 1.00 90.38 95 ASP A O 1
ATOM 713 N N . GLU A 1 96 ? -9.576 -3.124 -18.446 1.00 88.44 96 GLU A N 1
ATOM 714 C CA . GLU A 1 96 ? -9.418 -3.714 -19.783 1.00 88.44 96 GLU A CA 1
ATOM 715 C C . GLU A 1 96 ? -10.118 -2.906 -20.886 1.00 88.44 96 GLU A C 1
ATOM 717 O O . GLU A 1 96 ? -10.078 -3.288 -22.052 1.00 88.44 96 GLU A O 1
ATOM 722 N N . SER A 1 97 ? -10.774 -1.790 -20.548 1.00 87.06 97 SER A N 1
ATOM 723 C CA . SER A 1 97 ? -11.530 -0.988 -21.523 1.00 87.06 97 SER A CA 1
ATOM 724 C C . SER A 1 97 ? -10.633 -0.187 -22.474 1.00 87.06 97 SER A C 1
ATOM 726 O O . SER A 1 97 ? -11.095 0.359 -23.479 1.00 87.06 97 SER A O 1
ATOM 728 N N . ARG A 1 98 ? -9.341 -0.103 -22.151 1.00 79.06 98 ARG A N 1
ATOM 729 C CA . ARG A 1 98 ? -8.327 0.662 -22.872 1.00 79.06 98 ARG A CA 1
ATOM 730 C C . ARG A 1 98 ? -7.610 -0.203 -23.900 1.00 79.06 98 ARG A C 1
ATOM 732 O O . ARG A 1 98 ? -7.415 -1.395 -23.702 1.00 79.06 98 ARG A O 1
ATOM 739 N N . ASP A 1 99 ? -7.085 0.449 -24.935 1.00 84.25 99 ASP A N 1
ATOM 740 C CA . ASP A 1 99 ? -6.183 -0.173 -25.919 1.00 84.25 99 ASP A CA 1
ATOM 741 C C . ASP A 1 99 ? -4.934 -0.797 -25.259 1.00 84.25 99 ASP A C 1
ATOM 743 O O . ASP A 1 99 ? -4.390 -1.797 -25.719 1.00 84.25 99 ASP A O 1
ATOM 747 N N . ARG A 1 100 ? -4.504 -0.234 -24.120 1.00 85.69 100 ARG A N 1
ATOM 748 C CA . ARG A 1 100 ? -3.497 -0.823 -23.230 1.00 85.69 100 ARG A CA 1
ATOM 749 C C . ARG A 1 100 ? -4.119 -1.064 -21.856 1.00 85.69 100 ARG A C 1
ATOM 751 O O . ARG A 1 100 ? -4.363 -0.078 -21.155 1.00 85.69 100 ARG A O 1
ATOM 758 N N . PRO A 1 101 ? -4.367 -2.328 -21.474 1.00 89.56 101 PRO A N 1
ATOM 759 C CA . PRO A 1 101 ? -4.914 -2.657 -20.168 1.00 89.56 101 PRO A CA 1
ATOM 760 C C . PRO A 1 101 ? -4.041 -2.128 -19.028 1.00 89.56 101 PRO A C 1
ATOM 762 O O . PRO A 1 101 ? -2.809 -2.112 -19.127 1.00 89.56 101 PRO A O 1
ATOM 765 N N . LEU A 1 102 ? -4.684 -1.726 -17.937 1.00 91.19 102 LEU A N 1
ATOM 766 C CA . LEU A 1 102 ? -4.055 -1.097 -16.779 1.00 91.19 102 LEU A CA 1
ATOM 767 C C . LEU A 1 102 ? -4.467 -1.834 -15.506 1.00 91.19 102 LEU A C 1
ATOM 769 O O . LEU A 1 102 ? -5.642 -2.134 -15.322 1.00 91.19 102 LEU A O 1
ATOM 773 N N . ILE A 1 103 ? -3.512 -2.098 -14.619 1.00 91.19 103 ILE A N 1
ATOM 774 C CA . ILE A 1 103 ? -3.784 -2.567 -13.259 1.00 91.19 103 ILE A CA 1
ATOM 775 C C . ILE A 1 103 ? -3.514 -1.399 -12.313 1.00 91.19 103 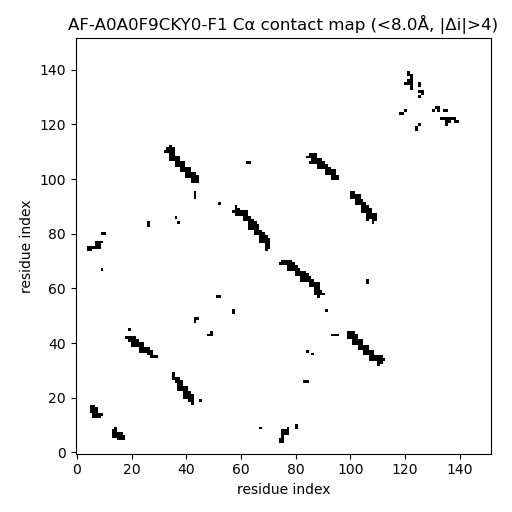ILE A C 1
ATOM 777 O O . ILE A 1 103 ? -2.404 -0.870 -12.273 1.00 91.19 103 ILE A O 1
ATOM 781 N N . GLN A 1 104 ? -4.523 -0.993 -11.554 1.00 92.00 104 GLN A N 1
ATOM 782 C CA . GLN A 1 104 ? -4.414 0.045 -10.541 1.00 92.00 104 GLN A CA 1
ATOM 783 C C . GLN A 1 104 ? -4.454 -0.596 -9.158 1.00 92.00 104 GLN A C 1
ATOM 785 O O . GLN A 1 104 ? -5.468 -1.171 -8.778 1.00 92.00 104 GLN A O 1
ATOM 790 N N . CYS A 1 105 ? -3.370 -0.468 -8.396 1.00 90.94 105 CYS A N 1
ATOM 791 C CA . CYS A 1 105 ? -3.262 -1.002 -7.041 1.00 90.94 105 CYS A CA 1
ATOM 792 C C . CYS A 1 105 ? -3.248 0.132 -6.019 1.00 90.94 105 CYS A C 1
ATOM 794 O O . CYS A 1 105 ? -2.439 1.053 -6.120 1.00 90.94 105 CYS A O 1
ATOM 796 N N . THR A 1 106 ? -4.083 0.036 -4.991 1.00 91.50 106 THR A N 1
ATOM 797 C CA . THR A 1 106 ? -4.136 0.982 -3.878 1.00 91.50 106 THR A CA 1
ATOM 798 C C . THR A 1 106 ? -3.545 0.357 -2.619 1.00 91.50 106 THR A C 1
ATOM 800 O O . THR A 1 106 ? -3.981 -0.697 -2.151 1.00 91.50 106 THR A O 1
ATOM 803 N N . ILE A 1 107 ? -2.562 1.047 -2.045 1.00 90.75 107 ILE A N 1
ATOM 804 C CA . ILE A 1 107 ? -1.957 0.733 -0.754 1.00 90.75 107 ILE A CA 1
ATOM 805 C C . ILE A 1 107 ? -2.527 1.714 0.270 1.00 90.75 107 ILE A C 1
ATOM 807 O O . ILE A 1 107 ? -2.311 2.922 0.174 1.00 90.75 107 ILE A O 1
ATOM 811 N N . ALA A 1 108 ? -3.246 1.198 1.257 1.00 89.19 108 ALA A N 1
ATOM 812 C CA . ALA A 1 108 ? -3.828 1.973 2.339 1.00 89.19 108 ALA A CA 1
ATOM 813 C C . ALA A 1 108 ? -2.819 2.162 3.482 1.00 89.19 108 ALA A C 1
ATOM 815 O O . ALA A 1 108 ? -2.207 1.204 3.955 1.00 89.19 108 ALA A O 1
ATOM 816 N N . GLY A 1 109 ? -2.642 3.402 3.941 1.00 86.56 109 GLY A N 1
ATOM 817 C CA . GLY A 1 109 ? -1.776 3.725 5.075 1.00 86.56 109 GLY A CA 1
ATOM 818 C C . GLY A 1 109 ? -2.351 3.255 6.417 1.00 86.56 109 GLY A C 1
ATOM 819 O O . GLY A 1 109 ? -3.538 2.956 6.543 1.00 86.56 109 GLY A O 1
ATOM 820 N N . ALA A 1 110 ? -1.523 3.263 7.464 1.00 76.81 110 ALA A N 1
ATOM 821 C CA . ALA A 1 110 ? -1.866 2.721 8.789 1.00 76.81 110 ALA A CA 1
ATOM 822 C C . ALA A 1 110 ? -3.134 3.324 9.437 1.00 76.81 110 ALA A C 1
ATOM 824 O O . ALA A 1 110 ? -3.796 2.674 10.243 1.00 76.81 110 ALA A O 1
ATOM 825 N N . PHE A 1 111 ? -3.497 4.560 9.083 1.00 70.75 111 PHE A N 1
ATOM 826 C CA . PHE A 1 111 ? -4.687 5.236 9.608 1.00 70.75 111 PHE A CA 1
ATOM 827 C C . PHE A 1 111 ? -5.974 4.947 8.822 1.00 70.75 111 PHE A C 1
ATOM 829 O O . PHE A 1 111 ? -7.038 5.439 9.203 1.00 70.75 111 PHE A O 1
ATOM 836 N N . ALA A 1 112 ? -5.912 4.157 7.746 1.00 68.75 112 ALA A N 1
ATOM 837 C CA . ALA A 1 112 ? -7.093 3.769 6.981 1.00 68.75 112 ALA A CA 1
ATOM 838 C C . ALA A 1 112 ? -8.075 2.931 7.814 1.00 68.75 112 ALA A C 1
ATOM 840 O O . ALA A 1 112 ? -9.270 3.232 7.816 1.00 68.75 112 ALA A O 1
ATOM 841 N N . ASP A 1 113 ? -7.562 1.968 8.585 1.00 64.06 113 ASP A N 1
ATOM 842 C CA . ASP A 1 113 ? -8.357 1.028 9.389 1.00 64.06 113 ASP A CA 1
ATOM 843 C C . ASP A 1 113 ? -9.027 1.690 10.612 1.00 64.06 113 ASP A C 1
ATOM 845 O O . ASP A 1 113 ? -10.126 1.328 11.038 1.00 64.06 113 ASP A O 1
ATOM 849 N N . ILE A 1 114 ? -8.426 2.763 11.138 1.00 62.91 114 ILE A N 1
ATOM 850 C CA . ILE A 1 114 ? -8.944 3.475 12.319 1.00 62.91 114 ILE A CA 1
ATOM 851 C C . ILE A 1 114 ? -10.345 4.064 12.070 1.00 62.91 114 ILE A C 1
ATOM 853 O O . ILE A 1 114 ? -11.124 4.209 13.012 1.00 62.91 114 ILE A O 1
ATOM 857 N N . ARG A 1 115 ? -10.720 4.332 10.810 1.00 59.84 115 ARG A N 1
ATOM 858 C CA . ARG A 1 115 ? -12.043 4.877 10.460 1.00 59.84 115 ARG A CA 1
ATOM 859 C C . ARG A 1 115 ? -13.203 3.911 10.729 1.00 59.84 115 ARG A C 1
ATOM 861 O O . ARG A 1 115 ? -14.306 4.379 11.000 1.00 59.84 115 ARG A O 1
ATOM 868 N N . ASN A 1 116 ? -12.967 2.598 10.71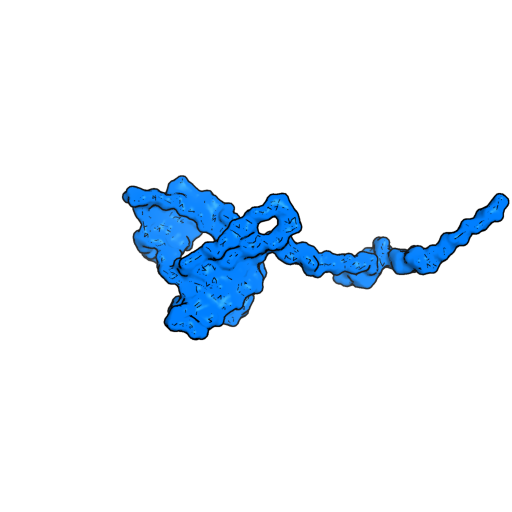1 1.00 58.53 116 ASN A N 1
ATOM 869 C CA . ASN A 1 116 ? -14.032 1.594 10.824 1.00 58.53 116 ASN A CA 1
ATOM 870 C C . ASN A 1 116 ? -14.196 1.016 12.234 1.00 58.53 116 ASN A C 1
ATOM 872 O O . ASN A 1 116 ? -15.139 0.269 12.502 1.00 58.53 116 ASN A O 1
ATOM 876 N N . ARG A 1 117 ? -13.316 1.373 13.175 1.00 60.66 117 ARG A N 1
ATOM 877 C CA . ARG A 1 117 ? -13.310 0.793 14.521 1.00 60.66 117 ARG A CA 1
ATOM 878 C C . ARG A 1 117 ? -14.225 1.560 15.480 1.00 60.66 117 ARG A C 1
ATOM 880 O O . ARG A 1 117 ? -13.782 2.079 16.501 1.00 60.66 117 ARG A O 1
ATOM 887 N N . MET A 1 118 ? -15.525 1.604 15.180 1.00 65.06 118 MET A N 1
ATOM 888 C CA . MET A 1 118 ? -16.530 2.048 16.154 1.00 65.06 118 MET A CA 1
ATOM 889 C C . MET A 1 118 ? -16.676 0.993 17.255 1.00 65.06 118 MET A C 1
ATOM 891 O O . MET A 1 118 ? -17.328 -0.035 17.082 1.00 65.06 118 MET A O 1
ATOM 895 N N . VAL A 1 119 ? -16.053 1.244 18.403 1.00 72.31 119 VAL A N 1
ATOM 896 C CA . VAL A 1 119 ? -16.289 0.471 19.627 1.00 72.31 119 VAL A CA 1
ATOM 897 C C . VAL A 1 119 ? -17.559 1.009 20.272 1.00 72.31 119 VAL A C 1
ATOM 899 O O . VAL A 1 119 ? -17.642 2.197 20.570 1.00 72.31 119 VAL A O 1
ATOM 902 N N . ARG A 1 120 ? -18.564 0.149 20.465 1.00 80.88 120 ARG A N 1
ATOM 903 C CA . ARG A 1 120 ? -19.872 0.577 20.990 1.00 80.88 120 ARG A CA 1
ATOM 904 C C . ARG A 1 120 ? -19.886 0.696 22.515 1.00 80.88 120 ARG A C 1
ATOM 906 O O . ARG A 1 120 ? -20.870 1.186 23.050 1.00 80.88 120 ARG A O 1
ATOM 913 N N . LEU A 1 121 ? -18.815 0.256 23.190 1.00 84.06 121 LEU A N 1
ATOM 914 C CA . LEU A 1 121 ? -18.646 0.290 24.651 1.00 84.06 121 LEU A CA 1
ATOM 915 C C . LEU A 1 121 ? -19.889 -0.241 25.391 1.00 84.06 121 LEU A C 1
ATOM 917 O O . LEU A 1 121 ? -20.371 0.356 26.348 1.00 84.06 121 LEU A O 1
ATOM 921 N N . THR A 1 122 ? -20.404 -1.380 24.926 1.00 87.31 122 THR A N 1
ATOM 922 C CA . THR A 1 122 ? -21.514 -2.108 25.561 1.00 87.31 122 THR A CA 1
ATOM 923 C C . THR A 1 122 ? -20.995 -3.401 26.175 1.00 87.31 122 THR A C 1
ATOM 925 O O . THR A 1 122 ? -20.007 -3.943 25.677 1.00 87.31 122 THR A O 1
ATOM 928 N N . ASP A 1 123 ? -21.691 -3.931 27.184 1.00 89.00 123 ASP 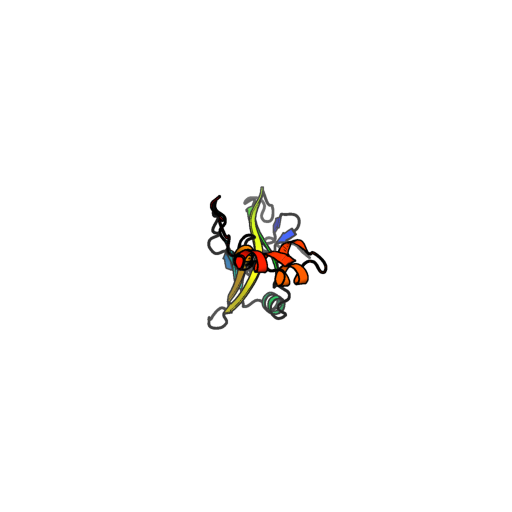A N 1
ATOM 929 C CA . ASP A 1 123 ? -21.414 -5.266 27.737 1.00 89.00 123 ASP A CA 1
ATOM 930 C C . ASP A 1 123 ? -21.327 -6.325 26.623 1.00 89.00 123 ASP A C 1
ATOM 932 O O . ASP A 1 123 ? -20.346 -7.054 26.528 1.00 89.00 123 ASP A O 1
ATOM 936 N N . LEU A 1 124 ? -22.262 -6.311 25.665 1.00 86.94 124 LEU A N 1
ATOM 937 C CA . LEU A 1 124 ? -22.244 -7.224 24.519 1.00 86.94 124 LEU A CA 1
ATOM 938 C C . LEU A 1 124 ? -20.962 -7.114 23.664 1.00 86.94 124 LEU A C 1
ATOM 940 O O . LEU A 1 124 ? -20.429 -8.131 23.223 1.00 86.94 124 LEU A O 1
ATOM 944 N N . ASP A 1 125 ? -20.474 -5.899 23.390 1.00 86.50 125 ASP A N 1
ATOM 945 C CA . ASP A 1 125 ? -19.233 -5.677 22.621 1.00 86.50 125 ASP A CA 1
ATOM 946 C C . ASP A 1 125 ? -17.993 -6.110 23.425 1.00 86.50 125 ASP A C 1
ATOM 948 O O . ASP A 1 125 ? -17.045 -6.645 22.852 1.00 86.50 125 ASP A O 1
ATOM 952 N N . GLN A 1 126 ? -18.016 -5.955 24.753 1.00 90.50 126 GLN A N 1
ATOM 953 C CA . GLN A 1 126 ? -16.954 -6.435 25.639 1.00 90.50 126 GLN A CA 1
ATOM 954 C C . GLN A 1 126 ? -16.919 -7.962 25.706 1.00 90.50 126 GLN A C 1
ATOM 956 O O . GLN A 1 126 ? -15.869 -8.537 25.433 1.00 90.50 126 GLN A O 1
ATOM 961 N N . GLN A 1 127 ? -18.055 -8.625 25.945 1.00 91.31 127 GLN A N 1
ATOM 962 C CA . GLN A 1 127 ? -18.133 -10.091 25.988 1.00 91.31 127 GLN A CA 1
ATOM 963 C C . GLN A 1 127 ? -17.701 -10.738 24.666 1.00 91.31 127 GLN A C 1
ATOM 965 O O . GLN A 1 127 ? -17.088 -11.803 24.664 1.00 91.31 127 GLN A O 1
ATOM 970 N N . ARG A 1 128 ? -17.974 -10.088 23.524 1.00 87.81 128 ARG A N 1
ATOM 971 C CA . ARG A 1 128 ? -17.517 -10.551 22.201 1.00 87.81 128 ARG A CA 1
ATOM 972 C C . ARG A 1 128 ? -15.997 -10.534 22.038 1.00 87.81 128 ARG A C 1
ATOM 974 O O . ARG A 1 128 ? -15.476 -11.343 21.278 1.00 87.81 128 ARG A O 1
ATOM 981 N N . ARG A 1 129 ? -15.295 -9.603 22.689 1.00 85.69 129 ARG A N 1
ATOM 982 C CA . ARG A 1 129 ? -13.833 -9.441 22.570 1.00 85.69 129 ARG A CA 1
ATOM 983 C C . ARG A 1 129 ? -13.078 -10.158 23.685 1.00 85.69 129 ARG A C 1
ATOM 985 O O . ARG A 1 129 ? -12.006 -10.699 23.440 1.00 85.69 129 ARG A O 1
ATOM 992 N N . PHE A 1 130 ? -13.646 -10.156 24.886 1.00 89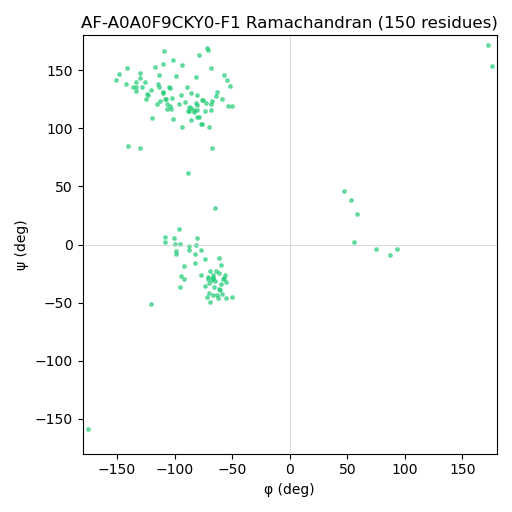.12 130 PHE A N 1
ATOM 993 C CA . PHE A 1 130 ? -13.056 -10.671 26.114 1.00 89.12 130 PHE A CA 1
ATOM 994 C C . PHE A 1 130 ? -14.144 -11.378 26.927 1.00 89.12 130 PHE A C 1
ATOM 996 O O . PHE A 1 130 ? -14.785 -10.789 27.795 1.00 89.12 130 PHE A O 1
ATOM 1003 N N . ALA A 1 131 ? -14.381 -12.651 26.609 1.00 91.56 131 ALA A N 1
ATOM 1004 C CA . ALA A 1 131 ? -15.409 -13.443 27.274 1.00 91.56 131 ALA A CA 1
ATOM 1005 C C . ALA A 1 131 ? -15.147 -13.531 28.790 1.00 91.56 131 ALA A C 1
ATOM 1007 O O . ALA A 1 131 ? -14.074 -13.960 29.215 1.00 91.56 131 ALA A O 1
ATOM 1008 N N . GLY A 1 132 ? -16.140 -13.145 29.595 1.00 89.69 132 GLY A N 1
ATOM 1009 C CA . GLY A 1 132 ? -16.082 -13.165 31.059 1.00 89.69 132 GLY A CA 1
ATOM 1010 C C . GLY A 1 132 ? -15.635 -11.853 31.711 1.00 89.69 132 GLY A C 1
ATOM 1011 O O . GLY A 1 132 ? -15.654 -11.757 32.936 1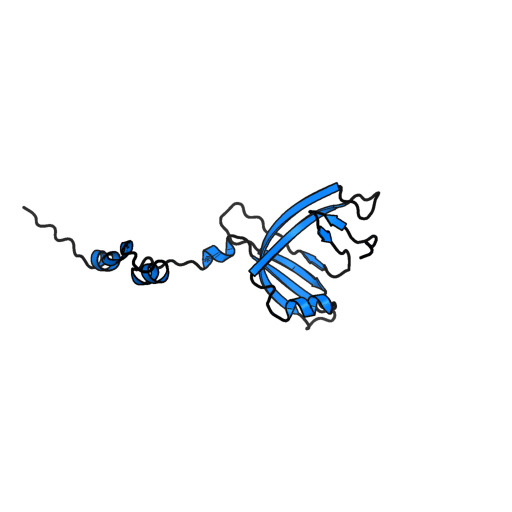.00 89.69 132 GLY A O 1
ATOM 1012 N N . ASP A 1 133 ? -15.262 -10.838 30.932 1.00 91.75 133 ASP A N 1
ATOM 1013 C CA . ASP A 1 133 ? -14.969 -9.504 31.459 1.00 91.75 133 ASP A CA 1
ATOM 1014 C C . ASP A 1 133 ? -16.274 -8.770 31.817 1.00 91.75 133 ASP A C 1
ATOM 1016 O O . ASP A 1 133 ? -17.155 -8.634 30.978 1.00 91.75 133 ASP A O 1
ATOM 1020 N N . LEU A 1 134 ? -16.409 -8.310 33.065 1.00 89.94 134 LEU A N 1
ATOM 1021 C CA . LEU A 1 134 ? -17.626 -7.680 33.603 1.00 89.94 134 LEU A CA 1
ATOM 1022 C C . LEU A 1 134 ? -17.551 -6.143 33.644 1.00 89.94 134 LEU A C 1
ATOM 1024 O O . LEU A 1 134 ? -18.444 -5.498 34.196 1.00 89.94 134 LEU A O 1
ATOM 1028 N N . GLY A 1 135 ? -16.490 -5.535 33.102 1.00 87.94 135 GLY A N 1
ATOM 1029 C CA . GLY A 1 135 ? -16.225 -4.099 33.254 1.00 87.94 135 GLY A CA 1
ATOM 1030 C C . GLY A 1 135 ? -17.335 -3.162 32.746 1.00 87.94 135 GLY A C 1
ATOM 1031 O O . GLY A 1 135 ? -17.507 -2.076 33.296 1.00 87.94 135 GLY A O 1
ATOM 1032 N N . LEU A 1 136 ? -18.112 -3.568 31.738 1.00 89.38 136 LEU A N 1
ATOM 1033 C CA . LEU A 1 136 ? -19.215 -2.796 31.153 1.00 89.38 136 LEU A CA 1
ATOM 1034 C C . LEU A 1 136 ? -20.602 -3.355 31.510 1.00 89.38 136 LEU A C 1
ATOM 1036 O O . LEU A 1 136 ? -21.602 -2.819 31.028 1.00 89.38 136 LEU A O 1
ATOM 1040 N N . GLN A 1 137 ? -20.684 -4.362 32.388 1.00 88.94 137 GLN A N 1
ATOM 1041 C CA . GLN A 1 137 ? -21.928 -5.064 32.742 1.00 88.94 137 GLN A CA 1
ATOM 1042 C C . GLN A 1 137 ? -23.038 -4.118 33.235 1.00 88.94 137 GLN A C 1
ATOM 1044 O O . GLN A 1 137 ? -24.218 -4.356 32.989 1.00 88.94 137 GLN A O 1
ATOM 1049 N N . TYR A 1 138 ? -22.666 -3.023 33.903 1.00 84.31 138 TYR A N 1
ATOM 1050 C CA . TYR A 1 138 ? -23.606 -2.076 34.516 1.00 84.31 138 TYR A CA 1
ATOM 1051 C C . TYR A 1 138 ? -23.701 -0.728 33.786 1.00 84.31 138 TYR A C 1
ATOM 1053 O O . TYR A 1 138 ? -24.426 0.163 34.229 1.00 84.31 138 TYR A O 1
ATOM 1061 N N . VAL A 1 139 ? -22.988 -0.538 32.670 1.00 81.44 139 VAL A N 1
ATOM 1062 C CA . VAL A 1 139 ? -22.963 0.758 31.963 1.00 81.44 139 VAL A CA 1
ATOM 1063 C C . VAL A 1 139 ? -24.352 1.151 31.463 1.00 81.44 139 VAL A C 1
ATOM 1065 O O . VAL A 1 139 ? -24.738 2.313 31.578 1.00 81.44 139 VAL A O 1
ATOM 1068 N N . THR A 1 140 ? -25.139 0.187 30.981 1.00 73.69 140 THR A N 1
ATOM 1069 C CA . THR A 1 140 ? -26.520 0.432 30.543 1.00 73.69 140 THR A CA 1
ATOM 1070 C C . THR A 1 140 ? -27.429 0.808 31.715 1.00 73.69 140 THR A C 1
ATOM 1072 O O . THR A 1 140 ? -28.163 1.786 31.620 1.00 73.69 140 THR A O 1
ATOM 1075 N N . SER A 1 141 ? -27.325 0.122 32.861 1.00 75.56 141 SER A N 1
ATOM 1076 C CA . SER A 1 141 ? -28.170 0.418 34.029 1.00 75.56 141 SER A CA 1
ATOM 1077 C C . SER A 1 141 ? -27.879 1.783 34.659 1.00 75.56 141 SER A C 1
ATOM 1079 O O . SER A 1 141 ? -28.780 2.425 35.193 1.00 75.56 141 SER A O 1
ATOM 1081 N N . VAL A 1 142 ? -26.631 2.261 34.581 1.00 77.00 142 VAL A N 1
ATOM 1082 C CA . VAL A 1 142 ? -26.266 3.600 35.072 1.00 77.00 142 VAL A CA 1
ATOM 1083 C C . VAL A 1 142 ? -26.939 4.702 34.247 1.00 77.00 142 VAL A C 1
ATOM 1085 O O . VAL A 1 142 ? -27.365 5.699 34.821 1.00 77.00 142 VAL A O 1
ATOM 1088 N N . GLN A 1 143 ? -27.093 4.527 32.929 1.00 71.00 143 GLN A N 1
ATOM 1089 C CA . GLN A 1 143 ? -27.782 5.508 32.074 1.00 71.00 143 GLN A CA 1
ATOM 1090 C C . GLN A 1 143 ? -29.281 5.618 32.385 1.00 71.00 143 GLN A C 1
ATOM 1092 O O . GLN A 1 143 ? -29.869 6.681 32.207 1.00 71.00 143 GLN A O 1
ATOM 1097 N N . GLU A 1 144 ? -29.888 4.537 32.871 1.00 71.00 144 GLU A N 1
ATOM 1098 C CA . GLU A 1 144 ? -31.307 4.477 33.239 1.00 71.00 144 GLU A CA 1
ATOM 1099 C C . GLU A 1 144 ? -31.569 4.927 34.687 1.00 71.00 144 GLU A C 1
ATOM 1101 O O . GLU A 1 144 ? -32.719 5.020 35.117 1.00 71.00 144 GLU A O 1
ATOM 1106 N N . THR A 1 145 ? -30.517 5.217 35.459 1.00 75.62 145 THR A N 1
ATOM 1107 C CA . THR A 1 145 ? -30.654 5.584 36.870 1.00 75.62 145 THR A CA 1
ATOM 1108 C C . THR A 1 145 ? -30.979 7.071 37.018 1.00 75.62 145 THR A C 1
ATOM 1110 O O . THR A 1 145 ? -30.150 7.941 36.754 1.00 75.62 145 THR A O 1
ATOM 1113 N N . GLU A 1 146 ? -32.179 7.378 37.511 1.00 70.81 146 GLU A N 1
ATOM 1114 C CA . GLU A 1 146 ? -32.589 8.747 37.826 1.00 70.81 146 GLU A CA 1
ATOM 1115 C C . GLU A 1 146 ? -32.016 9.179 39.191 1.00 70.81 146 GLU A C 1
ATOM 1117 O O . GLU A 1 146 ? -32.284 8.563 40.228 1.00 70.81 146 GLU A O 1
ATOM 1122 N N . ILE A 1 147 ? -31.209 10.247 39.216 1.00 75.94 147 ILE A N 1
ATOM 1123 C CA . ILE A 1 147 ? -30.628 10.765 40.463 1.00 75.94 147 ILE A CA 1
ATOM 1124 C C . ILE A 1 147 ? -31.709 11.524 41.239 1.00 75.94 147 ILE A C 1
ATOM 1126 O O . ILE A 1 147 ? -32.028 12.675 40.939 1.00 75.94 147 ILE A O 1
ATOM 1130 N N . ARG A 1 148 ? -32.248 10.905 42.292 1.00 71.06 148 ARG A N 1
ATOM 1131 C CA . ARG A 1 148 ? -33.123 11.591 43.252 1.00 71.06 148 ARG A CA 1
ATOM 1132 C C . ARG A 1 148 ? -32.300 12.379 44.266 1.00 71.06 148 ARG A C 1
ATOM 1134 O O . ARG A 1 148 ? -31.693 11.804 45.165 1.00 71.06 148 ARG A O 1
ATOM 1141 N N . ILE A 1 149 ? -32.343 13.707 44.169 1.00 75.56 149 ILE A N 1
ATOM 1142 C CA . ILE A 1 149 ? -31.838 14.597 45.219 1.00 75.56 149 ILE A CA 1
ATOM 1143 C C . ILE A 1 149 ? -32.955 14.799 46.245 1.00 75.56 149 ILE A C 1
ATOM 1145 O O . ILE A 1 149 ? -33.935 15.495 45.982 1.00 75.56 149 ILE A O 1
ATOM 1149 N N . VAL A 1 150 ? -32.812 14.193 47.423 1.00 71.88 150 VAL A N 1
ATOM 1150 C CA . VAL A 1 150 ? -33.674 14.484 48.574 1.00 71.88 150 VAL A CA 1
ATOM 1151 C C . VAL A 1 150 ? -33.082 15.689 49.300 1.00 71.88 150 VAL A C 1
ATOM 1153 O O . VAL A 1 150 ? -31.945 15.632 49.766 1.00 71.88 150 VAL A O 1
ATOM 1156 N N . ARG A 1 151 ? -33.827 16.798 49.370 1.00 66.00 151 ARG A N 1
ATOM 1157 C CA . ARG A 1 151 ? -33.461 17.922 50.241 1.00 66.00 151 ARG A CA 1
ATOM 1158 C C . ARG A 1 151 ? -33.803 17.557 51.684 1.00 66.00 151 ARG A C 1
ATOM 1160 O O . ARG A 1 151 ? -34.945 17.189 51.954 1.00 66.00 151 ARG A O 1
ATOM 1167 N N . VAL A 1 152 ? -32.795 17.645 52.551 1.00 63.56 152 VAL A N 1
ATOM 1168 C CA . VAL A 1 152 ? -32.920 17.598 54.015 1.00 63.56 152 VAL A CA 1
ATOM 1169 C C . VAL A 1 152 ? -33.268 18.988 54.526 1.00 63.56 152 VAL A C 1
ATOM 1171 O O . VAL A 1 152 ? -32.708 19.960 53.965 1.00 63.56 152 VAL A O 1
#

Nearest PDB structures (foldseek):
  7aef-assembly1_q  TM=7.275E-01  e=1.060E-02  Algoriphagus machipongonensis
  6j0m-assembly1_C  TM=5.334E-01  e=6.630E-03  Photorhabdus asymbiotica
  7a5p-assembly1_U  TM=3.945E-01  e=2.108E-01  Homo sapiens
  6u5f-assembly1_M  TM=4.672E-01  e=1.224E+00  Pseudomonas aeruginosa PAO1
  5mqf-assembly1_U  TM=3.886E-01  e=7.223E-01  Homo sapiens

Radius of gyration: 24.85 Å; Cα contacts (8 Å, |Δi|>4): 242; chains: 1; bounding box: 62×33×80 Å

Sequence (152 aa):
GDLTADDADAASQTWSGDARLLGVDRLEETIGVRATSATVLLSGTDATLRAAFLDDDWKGQAGRVWIALMDRASPGTELGVIMQFYGTMDFVELDESRDRPLIQCTIAGAFADIRNRMVRLTDLDQQRRFAGDLGLQYVTSVQETEIRIVRV

Foldseek 3Di:
DDADLQWACDPNDIDHNPQQWPDKPDFDDDPDLDKTKIKTKTFPVDPVVVVVPPPVPQFFAKDWDKDFDADPVRRRYTPDMDTSDIAGWHDWDWAPVDPTIMIMTMGIHPSPCVVPPPQVLAPVSCCVVPNPDCPRVCVVVVVVDDDDDDDD

Mean predicted aligned error: 12.24 Å

Solvent-accessible surface area (backbone atoms only — not comparable to full-atom values): 9321 Å² total; per-residue (Å²): 128,88,80,52,76,58,26,34,62,53,95,96,39,79,43,76,52,62,81,44,69,71,48,69,52,81,71,62,85,68,101,57,102,56,60,36,51,38,41,39,34,31,42,46,77,41,66,69,61,52,58,62,63,68,75,58,75,54,57,69,36,82,34,75,43,72,50,68,45,66,37,85,93,45,71,43,39,61,78,45,75,46,81,78,45,65,28,28,25,70,49,76,46,78,45,69,90,44,101,68,29,35,28,42,37,32,26,34,21,82,48,46,63,65,77,73,67,79,77,81,85,37,38,71,60,42,37,75,76,42,76,85,60,64,90,38,67,55,58,68,59,57,75,72,56,79,86,81,81,79,85,129

pLDDT: mean 79.64, std 11.39, range [40.28, 92.0]